Protein AF-A0A1B6G1X8-F1 (afdb_monomer)

Mean predicted aligned error: 8.46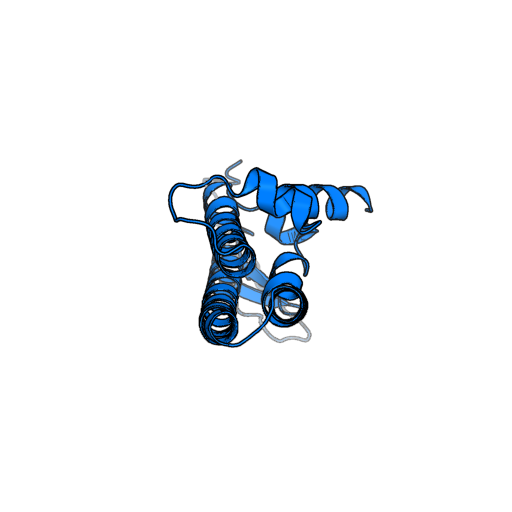 Å

Radius of gyration: 19.19 Å; Cα contacts (8 Å, |Δi|>4): 115; chains: 1; bounding box: 50×30×58 Å

Nearest PDB structures (foldseek):
  2l3l-assembly1_A  TM=4.632E-01  e=3.444E+00  Homo sapiens
  8fbo-assembly1_C  TM=6.030E-01  e=8.178E+00  synthetic construct
  6e9v-assembly1_Q  TM=2.250E-01  e=7.020E+00  synthetic construct

Sequence (144 aa):
IHFCIHGLNYETPTVMVDKIVLEETESAKFLGVHLDKGLTWKVHIESVCAKLASGIFVLRNLSKLCTSDILMMAYYGLIFPFLSYGISLWGSCAISNLERVFRLQKKAVRIIAKLNNRESCRSAFRELNLLTLPSLYILETSFY

Secondary structure (DSSP, 8-state):
------S---PPP--EETTEEPP--SEEEETTEEEETT---HHHHHHHHHHHHHHHHHHHHHTTTS-HHHHHHHHHHHTHHHHHTTHHHHTTS-HHHHHHHHHHHHHHHHHHTT--TTS-HHHHHHHTTPPPHHHHHHHHHH--

Structure (mmCIF, N/CA/C/O backbone):
data_AF-A0A1B6G1X8-F1
#
_entry.id   AF-A0A1B6G1X8-F1
#
loop_
_atom_site.group_PDB
_atom_site.id
_atom_site.type_symbol
_atom_site.label_atom_id
_atom_site.label_alt_id
_atom_site.label_comp_id
_atom_site.label_asym_id
_atom_site.label_entity_id
_atom_site.label_seq_id
_atom_site.pdbx_PDB_ins_code
_atom_site.Cartn_x
_atom_site.Cartn_y
_atom_site.Cartn_z
_atom_site.occupancy
_atom_site.B_iso_or_equiv
_atom_site.auth_seq_id
_atom_site.auth_comp_id
_atom_site.auth_asym_id
_atom_site.auth_atom_id
_atom_site.pdbx_PDB_model_num
ATOM 1 N N . ILE A 1 1 ? 21.697 0.812 -7.819 1.00 34.56 1 ILE A N 1
ATOM 2 C CA . ILE A 1 1 ? 22.538 0.221 -8.885 1.00 34.56 1 ILE A CA 1
ATOM 3 C C . ILE A 1 1 ? 21.990 0.759 -10.197 1.00 34.56 1 ILE A C 1
ATOM 5 O O . ILE A 1 1 ? 20.904 0.372 -10.601 1.00 34.56 1 ILE A O 1
ATOM 9 N N . HIS A 1 2 ? 22.640 1.787 -10.740 1.00 28.44 2 HIS A N 1
ATOM 10 C CA . HIS A 1 2 ? 22.223 2.470 -11.962 1.00 28.44 2 HIS A CA 1
ATOM 11 C C . HIS A 1 2 ? 22.862 1.697 -13.122 1.00 28.44 2 HIS A C 1
ATOM 13 O O . HIS A 1 2 ? 24.072 1.789 -13.312 1.00 28.44 2 HIS A O 1
ATOM 19 N N . PHE A 1 3 ? 22.095 0.883 -13.849 1.00 36.47 3 PHE A N 1
ATOM 20 C CA . PHE A 1 3 ? 22.574 0.288 -15.098 1.00 36.47 3 PHE A CA 1
ATOM 21 C C . PHE A 1 3 ? 22.601 1.386 -16.169 1.00 36.47 3 PHE A C 1
ATOM 23 O O . PHE A 1 3 ? 21.685 1.526 -16.970 1.00 36.47 3 PHE A O 1
ATOM 30 N N . CYS A 1 4 ? 23.637 2.222 -16.134 1.00 36.38 4 CYS A N 1
ATOM 31 C CA . CYS A 1 4 ? 23.977 3.121 -17.228 1.00 36.38 4 CYS A CA 1
ATOM 32 C C . CYS A 1 4 ? 25.115 2.487 -18.018 1.00 36.38 4 CYS A C 1
ATOM 34 O O . CYS A 1 4 ? 26.275 2.581 -17.626 1.00 36.38 4 CYS A O 1
ATOM 36 N N . ILE A 1 5 ? 24.780 1.875 -19.149 1.00 46.41 5 ILE A N 1
ATOM 37 C CA . ILE A 1 5 ? 25.754 1.586 -20.198 1.00 46.41 5 ILE A CA 1
ATOM 38 C C . ILE A 1 5 ? 25.983 2.924 -20.917 1.00 46.41 5 ILE A C 1
ATOM 40 O O . ILE A 1 5 ? 25.228 3.307 -21.805 1.00 46.41 5 ILE A O 1
ATOM 44 N N . HIS A 1 6 ? 26.935 3.721 -20.432 1.00 42.94 6 HIS A N 1
ATOM 45 C CA . HIS A 1 6 ? 27.370 4.934 -21.124 1.00 42.94 6 HIS A CA 1
ATOM 46 C C . HIS A 1 6 ? 28.162 4.535 -22.377 1.00 42.94 6 HIS A C 1
ATOM 48 O O . HIS A 1 6 ? 29.173 3.846 -22.259 1.00 42.94 6 HIS A O 1
ATOM 54 N N . GLY A 1 7 ? 27.753 5.030 -23.550 1.00 41.22 7 GLY A N 1
ATOM 55 C CA . GLY A 1 7 ? 28.714 5.332 -24.617 1.00 41.22 7 GLY A CA 1
ATOM 56 C C . GLY A 1 7 ? 28.727 4.468 -25.878 1.00 41.22 7 GLY A C 1
ATOM 57 O O . GLY A 1 7 ? 29.765 4.425 -26.527 1.00 41.22 7 GLY A O 1
ATOM 58 N N . LEU A 1 8 ? 27.624 3.834 -26.285 1.00 39.34 8 LEU A N 1
ATOM 59 C CA . LEU A 1 8 ? 27.508 3.305 -27.650 1.00 39.34 8 LEU A CA 1
ATOM 60 C C . LEU A 1 8 ? 26.177 3.760 -28.254 1.00 39.34 8 LEU A C 1
ATOM 62 O O . LEU A 1 8 ? 25.119 3.450 -27.711 1.00 39.34 8 LEU A O 1
ATOM 66 N N . ASN A 1 9 ? 26.236 4.493 -29.371 1.00 43.47 9 ASN A N 1
ATOM 67 C CA . ASN A 1 9 ? 25.101 4.697 -30.273 1.00 43.47 9 ASN A CA 1
ATOM 68 C C . ASN A 1 9 ? 24.746 3.335 -30.890 1.00 43.47 9 ASN A C 1
ATOM 70 O O . ASN A 1 9 ? 25.120 3.044 -32.021 1.00 43.47 9 ASN A O 1
ATOM 74 N N . TYR A 1 10 ? 24.111 2.462 -30.113 1.00 49.31 10 TYR A N 1
ATOM 75 C CA . TYR A 1 10 ? 23.454 1.287 -30.657 1.00 49.31 10 TYR A CA 1
ATOM 76 C C . TYR A 1 10 ? 22.108 1.754 -31.192 1.00 49.31 10 TYR A C 1
ATOM 78 O O . TYR A 1 10 ? 21.255 2.202 -30.424 1.00 49.31 10 TYR A O 1
ATOM 86 N N . GLU A 1 11 ? 21.928 1.657 -32.507 1.00 55.09 11 GLU A N 1
ATOM 87 C CA . GLU A 1 11 ? 20.591 1.555 -33.079 1.00 55.09 11 GLU A CA 1
ATOM 88 C C . GLU A 1 11 ? 19.840 0.490 -32.274 1.00 55.09 11 GLU A C 1
ATOM 90 O O . GLU A 1 11 ? 20.342 -0.623 -32.071 1.00 55.09 11 GLU A O 1
ATOM 95 N N . THR A 1 12 ? 18.690 0.855 -31.710 1.00 56.91 12 THR A N 1
ATOM 96 C CA . THR A 1 12 ? 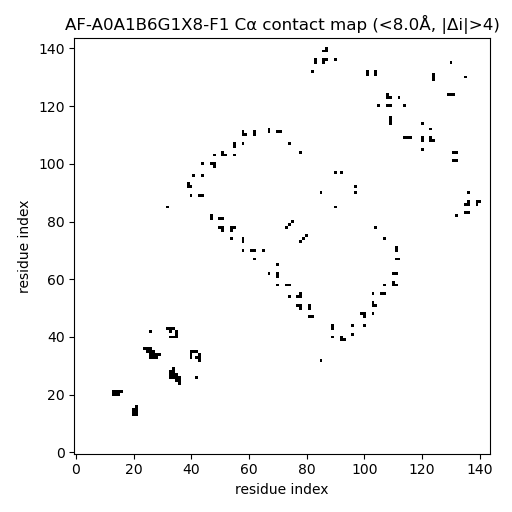17.879 -0.098 -30.958 1.00 56.91 12 THR A CA 1
ATOM 97 C C . THR A 1 12 ? 17.506 -1.239 -31.906 1.00 56.91 12 THR A C 1
ATOM 99 O O . THR A 1 12 ? 17.052 -0.981 -33.025 1.00 56.91 12 THR A O 1
ATOM 102 N N . PRO A 1 13 ? 17.736 -2.511 -31.527 1.00 67.50 13 PRO A N 1
ATOM 103 C CA . PRO A 1 13 ? 17.468 -3.619 -32.429 1.00 67.50 13 PRO A CA 1
ATOM 104 C C . PRO A 1 13 ? 15.980 -3.620 -32.785 1.00 67.50 13 PRO A C 1
ATOM 106 O O . PRO A 1 13 ? 15.121 -3.672 -31.906 1.00 67.50 13 PRO A O 1
ATOM 109 N N . THR A 1 14 ? 15.670 -3.540 -34.079 1.00 64.75 14 THR A N 1
ATOM 110 C CA . THR A 1 14 ? 14.291 -3.613 -34.570 1.00 64.75 14 THR A CA 1
ATOM 111 C C . THR A 1 14 ? 13.778 -5.035 -34.365 1.00 64.75 14 THR A C 1
ATOM 113 O O . THR A 1 14 ? 14.179 -5.962 -35.068 1.00 64.75 14 THR A O 1
ATOM 116 N N . VAL A 1 15 ? 12.912 -5.224 -33.370 1.00 72.88 15 VAL A N 1
ATOM 117 C CA . VAL A 1 15 ? 12.310 -6.526 -33.072 1.00 72.88 15 VAL A CA 1
ATOM 118 C C . VAL A 1 15 ? 11.094 -6.722 -33.971 1.00 72.88 15 VAL A C 1
ATOM 120 O O . VAL A 1 15 ? 10.186 -5.892 -33.990 1.00 72.88 15 VAL A O 1
ATOM 123 N N . MET A 1 16 ? 11.075 -7.830 -34.713 1.00 69.81 16 MET A N 1
ATOM 124 C CA . MET A 1 16 ? 9.945 -8.221 -35.552 1.00 69.81 16 MET A CA 1
ATOM 125 C C . MET A 1 16 ? 9.297 -9.496 -35.020 1.00 69.81 16 MET A C 1
ATOM 127 O O . MET A 1 16 ? 9.988 -10.480 -34.763 1.00 69.81 16 MET A O 1
ATOM 131 N N . VAL A 1 17 ? 7.969 -9.497 -34.915 1.00 75.12 17 VAL A N 1
ATOM 132 C CA . VAL A 1 17 ? 7.163 -10.703 -34.672 1.00 75.12 17 VAL A CA 1
ATOM 133 C C . VAL A 1 17 ? 6.245 -10.876 -35.874 1.00 75.12 17 VAL A C 1
ATOM 135 O O . VAL A 1 17 ? 5.523 -9.950 -36.227 1.00 75.12 17 VAL A O 1
ATOM 138 N N . ASP A 1 18 ? 6.333 -12.018 -36.558 1.00 74.25 18 ASP A N 1
ATOM 139 C CA . ASP A 1 18 ? 5.531 -12.334 -37.751 1.00 74.25 18 ASP A CA 1
ATOM 140 C C . ASP A 1 18 ? 5.503 -11.220 -38.819 1.00 74.25 18 ASP A C 1
ATOM 142 O O . ASP A 1 18 ? 4.485 -10.964 -39.459 1.00 74.25 18 ASP A O 1
ATOM 146 N N . LYS A 1 19 ? 6.662 -10.579 -39.050 1.00 70.56 19 LYS A N 1
ATOM 147 C CA . LYS A 1 19 ? 6.879 -9.463 -40.003 1.00 70.56 19 LYS A CA 1
ATOM 148 C C . LYS A 1 19 ? 6.260 -8.119 -39.594 1.00 70.56 19 LYS A C 1
ATOM 150 O O . LYS A 1 19 ? 6.242 -7.194 -40.403 1.00 70.56 19 LYS A O 1
ATOM 155 N N . ILE A 1 20 ? 5.800 -7.986 -38.353 1.00 75.19 20 ILE A N 1
ATOM 156 C CA . ILE A 1 20 ? 5.352 -6.718 -37.769 1.00 75.19 20 ILE A CA 1
ATOM 157 C C . ILE A 1 20 ? 6.500 -6.137 -36.945 1.00 75.19 20 ILE A C 1
ATOM 159 O O . ILE A 1 20 ? 7.028 -6.809 -36.058 1.00 75.19 20 ILE A O 1
ATOM 163 N N . VAL A 1 21 ? 6.886 -4.895 -37.241 1.00 75.69 21 VAL A N 1
ATOM 164 C CA . VAL A 1 21 ? 7.856 -4.138 -36.441 1.00 75.69 21 VAL A CA 1
ATOM 165 C C . VAL A 1 21 ? 7.191 -3.732 -35.129 1.00 75.69 21 VAL A C 1
ATOM 167 O O . VAL A 1 21 ? 6.145 -3.086 -35.143 1.00 75.69 21 VAL A O 1
ATOM 170 N N . LEU A 1 22 ? 7.781 -4.125 -34.001 1.00 73.50 22 LEU A N 1
ATOM 171 C CA . LEU A 1 22 ? 7.300 -3.718 -32.686 1.00 73.50 22 LEU A CA 1
ATOM 172 C C . LEU A 1 22 ? 7.822 -2.322 -32.346 1.00 73.50 22 LEU A C 1
ATOM 174 O O . LEU A 1 22 ? 9.030 -2.081 -32.365 1.00 73.50 22 LEU A O 1
ATOM 178 N N . GLU A 1 23 ? 6.911 -1.417 -31.998 1.00 70.94 23 GLU A N 1
ATOM 179 C CA . GLU A 1 23 ? 7.277 -0.118 -31.439 1.00 70.94 23 GLU A CA 1
ATOM 180 C C . GLU A 1 23 ? 7.771 -0.284 -29.998 1.00 70.94 23 GLU A C 1
ATOM 182 O O . GLU A 1 23 ? 7.156 -0.973 -29.178 1.00 70.94 23 GLU A O 1
ATOM 187 N N . GLU A 1 24 ? 8.893 0.359 -29.673 1.00 66.38 24 GLU A N 1
ATOM 188 C CA . GLU A 1 24 ? 9.409 0.376 -28.309 1.00 66.38 24 GLU A CA 1
ATOM 189 C C . GLU A 1 24 ? 8.548 1.315 -27.450 1.00 66.38 24 GLU A C 1
ATOM 191 O O . GLU A 1 24 ? 8.668 2.537 -27.511 1.00 66.38 24 GLU A O 1
ATOM 196 N N . THR A 1 25 ? 7.659 0.747 -26.637 1.00 73.62 25 THR A N 1
ATOM 197 C CA . THR A 1 25 ? 6.844 1.518 -25.690 1.00 73.62 25 THR A CA 1
ATOM 198 C C . THR A 1 25 ? 7.603 1.761 -24.386 1.00 73.62 25 THR A C 1
ATOM 200 O O . THR A 1 25 ? 8.187 0.833 -23.828 1.00 73.62 25 THR A O 1
ATOM 203 N N . GLU A 1 26 ? 7.532 2.976 -23.836 1.00 75.19 26 GLU A N 1
ATOM 204 C CA . GLU A 1 26 ? 8.194 3.321 -22.564 1.00 75.19 26 GLU A CA 1
ATOM 205 C C . GLU A 1 26 ? 7.659 2.529 -21.355 1.00 75.19 26 GLU A C 1
ATOM 207 O O . GLU A 1 26 ? 8.395 2.282 -20.394 1.00 75.19 26 GLU A O 1
ATOM 212 N N . SER A 1 27 ? 6.388 2.121 -21.412 1.00 78.62 27 SER A N 1
ATOM 213 C CA . SER A 1 27 ? 5.720 1.294 -20.410 1.00 78.62 27 SER A CA 1
ATOM 214 C C . SER A 1 27 ? 4.718 0.358 -21.083 1.00 78.62 27 SER A C 1
ATOM 216 O O . SER A 1 27 ? 3.896 0.802 -21.886 1.00 78.62 27 SER A O 1
ATOM 218 N N . ALA A 1 28 ? 4.761 -0.928 -20.742 1.00 83.88 28 ALA A N 1
ATOM 219 C CA . ALA A 1 28 ? 3.838 -1.940 -21.243 1.00 83.88 28 ALA A CA 1
ATOM 220 C C . ALA A 1 28 ? 3.058 -2.572 -20.089 1.00 83.88 28 ALA A C 1
ATOM 222 O O . ALA A 1 28 ? 3.616 -2.914 -19.045 1.00 83.88 28 ALA A O 1
ATOM 223 N N . LYS A 1 29 ? 1.747 -2.759 -20.263 1.00 84.94 29 LYS A N 1
ATOM 224 C CA . LYS A 1 29 ? 0.916 -3.423 -19.257 1.00 84.94 29 LYS A CA 1
ATOM 225 C C . LYS A 1 29 ? 0.885 -4.926 -19.513 1.00 84.94 29 LYS A C 1
ATOM 227 O O . LYS 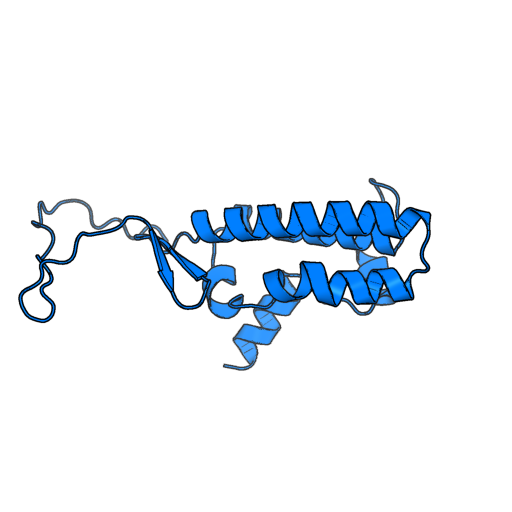A 1 29 ? 0.296 -5.374 -20.491 1.00 84.94 29 LYS A O 1
ATOM 232 N N . PHE A 1 30 ? 1.444 -5.702 -18.593 1.00 84.50 30 PHE A N 1
ATOM 233 C CA . PHE A 1 30 ? 1.470 -7.158 -18.655 1.00 84.50 30 PHE A CA 1
ATOM 234 C C . PHE A 1 30 ? 0.854 -7.751 -17.389 1.00 84.50 30 PHE A C 1
ATOM 236 O O . PHE A 1 30 ? 1.245 -7.397 -16.278 1.00 84.50 30 PHE A O 1
ATOM 243 N N . LEU A 1 31 ? -0.164 -8.605 -17.551 1.00 85.25 31 LEU A N 1
ATOM 244 C CA . LEU A 1 31 ? -0.911 -9.226 -16.444 1.00 85.25 31 LEU A CA 1
ATOM 245 C C . LEU A 1 31 ? -1.397 -8.214 -15.382 1.00 85.25 31 LEU A C 1
ATOM 247 O O . LEU A 1 31 ? -1.467 -8.502 -14.198 1.00 85.25 31 LEU A O 1
ATOM 251 N N . GLY A 1 32 ? -1.726 -6.984 -15.786 1.00 82.94 32 GLY A N 1
ATOM 252 C CA . GLY A 1 32 ? -2.180 -5.943 -14.856 1.00 82.94 32 GLY A CA 1
ATOM 253 C C . GLY A 1 32 ? -1.071 -5.155 -14.143 1.00 82.94 32 GLY A C 1
ATOM 254 O O . GLY A 1 32 ? -1.390 -4.173 -13.467 1.00 82.94 32 GLY A O 1
ATOM 255 N N . VAL A 1 33 ? 0.200 -5.509 -14.342 1.00 85.75 33 VAL A N 1
ATOM 256 C CA . VAL A 1 33 ? 1.382 -4.767 -13.874 1.00 85.75 33 VAL A CA 1
ATOM 257 C C . VAL A 1 33 ? 1.930 -3.904 -15.015 1.00 85.75 33 VAL A C 1
ATOM 259 O O . VAL A 1 33 ? 1.866 -4.303 -16.173 1.00 85.75 33 VAL A O 1
ATOM 262 N N . HIS A 1 34 ? 2.442 -2.708 -14.706 1.00 87.12 34 HIS A N 1
ATOM 263 C CA . HIS A 1 34 ? 3.097 -1.854 -15.705 1.00 87.12 34 HIS A CA 1
ATOM 264 C C . HIS A 1 34 ? 4.608 -2.078 -15.633 1.00 87.12 34 HIS A C 1
ATOM 266 O O . HIS A 1 34 ? 5.213 -1.879 -14.578 1.00 87.12 34 HIS A O 1
ATOM 272 N N . LEU A 1 35 ? 5.178 -2.530 -16.745 1.00 83.56 35 LEU A N 1
ATOM 273 C CA . LEU A 1 35 ? 6.599 -2.770 -16.942 1.00 83.56 35 LEU A CA 1
ATOM 274 C C . LEU A 1 35 ? 7.184 -1.568 -17.676 1.00 83.56 35 LEU A C 1
ATOM 276 O O . LEU A 1 35 ? 6.921 -1.377 -18.859 1.00 83.56 35 LEU A O 1
ATOM 280 N N . ASP A 1 36 ? 7.963 -0.762 -16.964 1.00 83.31 36 ASP A N 1
ATOM 281 C CA . ASP A 1 36 ? 8.672 0.378 -17.549 1.00 83.31 36 ASP A CA 1
ATOM 282 C C . ASP A 1 36 ? 10.009 -0.090 -18.145 1.00 83.31 36 ASP A C 1
ATOM 284 O O . ASP A 1 36 ? 10.636 -0.993 -17.588 1.00 83.31 36 ASP A O 1
ATOM 288 N N . LYS A 1 37 ? 10.506 0.567 -19.204 1.00 77.56 37 LYS A N 1
ATOM 289 C CA . LYS A 1 37 ? 11.784 0.227 -19.878 1.00 77.56 37 LYS A CA 1
ATOM 290 C C . LYS A 1 37 ? 12.972 0.055 -18.916 1.00 77.56 37 LYS A C 1
ATOM 292 O O . LYS A 1 37 ? 13.825 -0.800 -19.117 1.00 77.56 37 LYS A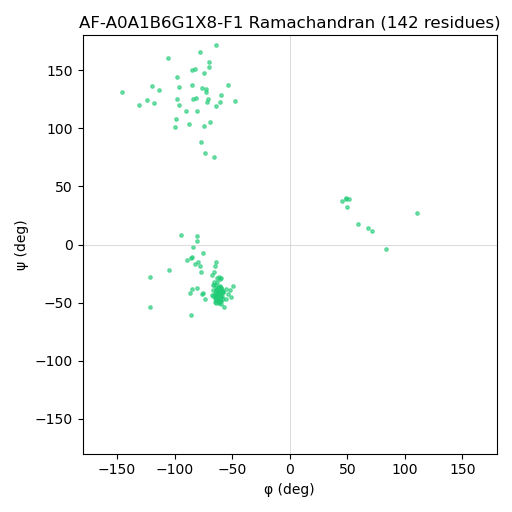 O 1
ATOM 297 N N . GLY A 1 38 ? 13.021 0.855 -17.849 1.00 79.19 38 GLY A N 1
ATOM 298 C CA . GLY A 1 38 ? 14.064 0.784 -16.816 1.00 79.19 38 GLY A CA 1
ATOM 299 C C . GLY A 1 38 ? 13.714 -0.061 -15.587 1.00 79.19 38 GLY A C 1
ATOM 300 O O . GLY A 1 38 ? 14.414 0.055 -14.584 1.00 79.19 38 GLY A O 1
ATOM 301 N N . LEU A 1 39 ? 12.596 -0.802 -15.604 1.00 79.69 39 LEU A N 1
ATOM 302 C CA . LEU A 1 39 ? 12.035 -1.539 -14.460 1.00 79.69 39 LEU A CA 1
ATOM 303 C C . LEU A 1 39 ? 12.023 -0.705 -13.167 1.00 79.69 39 LEU A C 1
ATOM 305 O O . LEU A 1 39 ? 12.277 -1.189 -12.068 1.00 79.69 39 LEU A O 1
ATOM 309 N N . THR A 1 40 ? 11.749 0.596 -13.303 1.00 82.00 40 THR A N 1
ATOM 310 C CA . THR A 1 40 ? 11.714 1.521 -12.159 1.00 82.00 40 THR A CA 1
ATOM 311 C C . THR A 1 40 ? 10.406 1.430 -11.374 1.00 82.00 40 THR A C 1
ATOM 313 O O . THR A 1 40 ? 10.332 1.931 -10.248 1.00 82.00 40 THR A O 1
ATOM 316 N N . TRP A 1 41 ? 9.390 0.792 -11.969 1.00 86.88 41 TRP A N 1
ATOM 317 C CA . TRP A 1 41 ? 8.048 0.577 -11.424 1.00 86.88 41 TRP A CA 1
ATOM 318 C C . TRP A 1 41 ? 7.289 1.865 -11.089 1.00 86.88 41 TRP A C 1
ATOM 320 O O . TRP A 1 41 ? 6.319 1.830 -10.333 1.00 86.88 41 TRP A O 1
ATOM 330 N N . LYS A 1 42 ? 7.708 3.018 -11.622 1.00 87.38 42 LYS A N 1
ATOM 331 C CA . LYS A 1 42 ? 7.123 4.319 -11.271 1.00 87.38 42 LYS A CA 1
ATOM 332 C C . LYS A 1 42 ? 5.668 4.398 -11.713 1.00 87.38 42 LYS A C 1
ATOM 334 O O . LYS A 1 42 ? 4.809 4.704 -10.888 1.00 87.38 42 LYS A O 1
ATOM 339 N N . VAL A 1 43 ? 5.393 4.041 -12.969 1.00 89.44 43 VAL A N 1
ATOM 340 C CA . VAL A 1 43 ? 4.035 4.079 -13.536 1.00 89.44 43 VAL A CA 1
ATOM 341 C C . VAL A 1 43 ? 3.123 3.110 -12.786 1.00 89.44 43 VAL A C 1
ATOM 343 O O . VAL A 1 43 ? 1.990 3.438 -12.424 1.00 89.44 43 VAL A O 1
ATOM 346 N N . HIS A 1 44 ? 3.640 1.919 -12.469 1.00 91.81 44 HIS A N 1
ATOM 347 C CA . HIS A 1 44 ? 2.901 0.937 -11.686 1.00 91.81 44 HIS A CA 1
ATOM 348 C C . HIS A 1 44 ? 2.555 1.461 -10.287 1.00 91.81 44 HIS A C 1
ATOM 350 O O . HIS A 1 44 ? 1.395 1.406 -9.879 1.00 91.81 44 HIS A O 1
ATOM 356 N N . ILE A 1 45 ? 3.531 2.017 -9.568 1.00 92.44 45 ILE A N 1
ATOM 357 C CA . ILE A 1 45 ? 3.341 2.503 -8.197 1.00 92.44 45 ILE A CA 1
ATOM 358 C C . ILE A 1 45 ? 2.397 3.699 -8.153 1.00 92.44 45 ILE A C 1
ATOM 360 O O . ILE A 1 45 ? 1.616 3.815 -7.211 1.00 92.44 45 ILE A O 1
ATOM 364 N N . GLU A 1 46 ? 2.411 4.567 -9.161 1.00 93.06 46 GLU A N 1
ATOM 365 C CA . GLU A 1 46 ? 1.432 5.648 -9.278 1.00 93.06 46 GLU A CA 1
ATOM 366 C C . GLU A 1 46 ? 0.014 5.108 -9.459 1.00 93.06 46 GLU A C 1
ATOM 368 O O . GLU A 1 46 ? -0.897 5.532 -8.742 1.00 93.06 46 GLU A O 1
ATOM 373 N N . SER A 1 47 ? -0.164 4.107 -10.326 1.00 93.12 47 SER A N 1
ATOM 374 C CA . SER A 1 47 ? -1.448 3.422 -10.500 1.00 93.12 47 SER A CA 1
ATOM 375 C C . SER A 1 47 ? -1.929 2.765 -9.200 1.00 93.12 47 SER A C 1
ATOM 377 O O . SER A 1 47 ? -3.086 2.933 -8.805 1.00 93.12 47 SER A O 1
ATOM 379 N N . VAL A 1 48 ? -1.038 2.065 -8.490 1.00 94.19 48 VAL A N 1
ATOM 380 C CA . VAL A 1 48 ? -1.321 1.450 -7.185 1.00 94.19 48 VAL A CA 1
ATOM 381 C C . VAL A 1 48 ? -1.697 2.525 -6.162 1.00 94.19 48 VAL A C 1
ATOM 383 O O . VAL A 1 48 ? -2.755 2.438 -5.543 1.00 94.19 48 VAL A O 1
ATOM 386 N N . CYS A 1 49 ? -0.907 3.593 -6.030 1.00 95.38 49 CYS A N 1
ATOM 387 C CA . CYS A 1 49 ? -1.188 4.697 -5.110 1.00 95.38 49 CYS A CA 1
ATOM 388 C C . CYS A 1 49 ? -2.544 5.359 -5.379 1.00 95.38 49 CYS A C 1
ATOM 390 O O . CYS A 1 49 ? -3.258 5.674 -4.426 1.00 95.38 49 CYS A O 1
ATOM 392 N N . ALA A 1 50 ? -2.917 5.555 -6.647 1.00 95.88 50 ALA 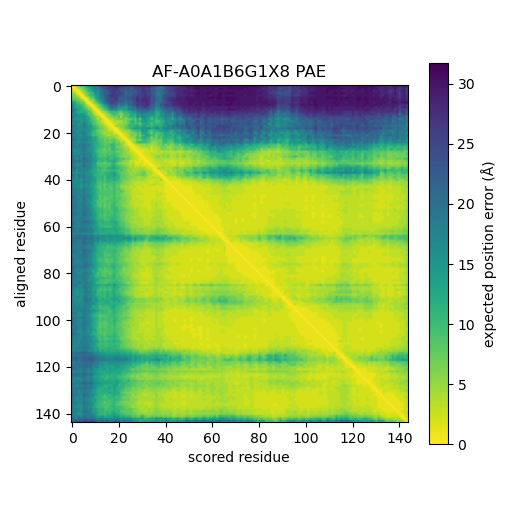A N 1
ATOM 393 C CA . ALA A 1 50 ? -4.208 6.127 -7.019 1.00 95.88 50 ALA A CA 1
ATOM 394 C C . ALA A 1 50 ? -5.376 5.224 -6.586 1.00 95.88 50 ALA A C 1
ATOM 396 O O . ALA A 1 50 ? -6.336 5.696 -5.971 1.00 95.88 50 ALA A O 1
ATOM 397 N N . LYS A 1 51 ? -5.266 3.910 -6.824 1.00 95.12 51 LYS A N 1
ATOM 398 C CA . LYS A 1 51 ? -6.267 2.925 -6.379 1.00 95.12 51 LYS A CA 1
ATOM 399 C C . LYS A 1 51 ? -6.373 2.873 -4.857 1.00 95.12 51 LYS A C 1
ATOM 401 O O . LYS A 1 51 ? -7.477 2.917 -4.321 1.00 95.12 51 LYS A O 1
ATOM 406 N N . LEU A 1 52 ? -5.237 2.876 -4.158 1.00 96.06 52 LEU A N 1
ATOM 407 C CA . LEU A 1 52 ? -5.196 2.936 -2.698 1.00 96.06 52 LEU A CA 1
ATOM 408 C C . LEU A 1 52 ? -5.841 4.213 -2.162 1.00 96.06 52 LEU A C 1
ATOM 410 O O . LEU A 1 52 ? -6.585 4.152 -1.190 1.00 96.06 52 LEU A O 1
ATOM 414 N N . ALA A 1 53 ? -5.570 5.368 -2.771 1.00 96.50 53 ALA A N 1
ATOM 415 C CA . ALA A 1 53 ? -6.167 6.633 -2.356 1.00 96.50 53 ALA A CA 1
ATOM 416 C C . ALA A 1 53 ? -7.698 6.602 -2.485 1.00 96.50 53 ALA A C 1
ATOM 418 O O . ALA A 1 53 ? -8.392 7.039 -1.565 1.00 96.50 53 ALA A O 1
ATOM 419 N N . SER A 1 54 ? -8.214 6.025 -3.574 1.00 96.69 54 SER A N 1
ATOM 420 C CA . SER A 1 54 ? -9.652 5.812 -3.763 1.00 96.69 54 SER A CA 1
ATOM 421 C C . SER A 1 54 ? -10.230 4.846 -2.718 1.00 96.69 54 SER A C 1
ATOM 423 O O . SER A 1 54 ? -11.193 5.184 -2.028 1.00 96.69 54 SER A O 1
ATOM 425 N N . GLY A 1 55 ? -9.583 3.698 -2.486 1.00 95.94 55 GLY A N 1
ATOM 426 C CA . GLY A 1 55 ? -9.988 2.748 -1.443 1.00 95.94 55 GLY A CA 1
ATOM 427 C C . GLY A 1 55 ? -9.989 3.362 -0.038 1.00 95.94 55 GLY A C 1
ATOM 428 O O . GLY A 1 55 ? -10.927 3.168 0.730 1.00 95.94 55 GLY A O 1
ATOM 429 N N . ILE A 1 56 ? -8.987 4.185 0.287 1.00 96.62 56 ILE A N 1
ATOM 430 C CA . ILE A 1 56 ? -8.903 4.932 1.552 1.00 96.62 56 ILE A CA 1
ATOM 431 C C . ILE A 1 56 ? -10.045 5.942 1.684 1.00 96.62 56 ILE A C 1
ATOM 433 O O . ILE A 1 56 ? -10.566 6.132 2.784 1.00 96.62 56 ILE A O 1
ATOM 437 N N . PHE A 1 57 ? -10.437 6.605 0.594 1.00 96.56 57 PHE A N 1
ATOM 438 C CA . PHE A 1 57 ? -11.573 7.522 0.608 1.00 96.56 57 PHE A CA 1
ATOM 439 C C . PHE A 1 57 ? -12.876 6.788 0.942 1.00 96.56 57 PHE A C 1
ATOM 441 O O . PHE A 1 57 ? -13.617 7.230 1.822 1.00 96.56 57 PHE A O 1
ATOM 448 N N . VAL A 1 58 ? -13.123 5.639 0.308 1.00 95.75 58 VAL A N 1
ATOM 449 C CA . VAL A 1 58 ? -14.279 4.784 0.624 1.00 95.75 58 VAL A CA 1
ATOM 450 C C . VAL A 1 58 ? -14.224 4.331 2.084 1.00 95.75 58 VAL A C 1
ATOM 452 O O . VAL A 1 58 ? -15.189 4.523 2.822 1.00 95.75 58 VAL A O 1
ATOM 455 N N . LEU A 1 59 ? -13.070 3.836 2.538 1.00 95.69 59 LEU A N 1
ATOM 456 C CA . LEU A 1 59 ? -12.862 3.379 3.912 1.00 95.69 59 LEU A CA 1
ATOM 457 C C . LEU A 1 59 ? -13.137 4.483 4.945 1.00 95.69 59 LEU A C 1
ATOM 459 O O . LEU A 1 59 ? -13.770 4.232 5.965 1.00 95.69 59 LEU A O 1
ATOM 463 N N . ARG A 1 60 ? -12.717 5.723 4.664 1.00 95.31 60 ARG A N 1
ATOM 464 C CA . ARG A 1 60 ? -12.980 6.892 5.519 1.00 95.31 60 ARG A CA 1
ATOM 465 C C . ARG A 1 60 ? -14.462 7.253 5.597 1.00 95.31 60 ARG A C 1
ATOM 467 O O . ARG A 1 60 ? -14.905 7.797 6.606 1.00 95.31 60 ARG A O 1
ATOM 474 N N . ASN A 1 61 ? -15.223 7.025 4.534 1.00 95.06 61 ASN A N 1
ATOM 475 C CA . ASN A 1 61 ? -16.664 7.257 4.570 1.00 95.06 61 ASN A CA 1
ATOM 476 C C . ASN A 1 61 ? -17.377 6.141 5.333 1.00 95.06 61 ASN A C 1
ATOM 478 O O . ASN A 1 61 ? -18.200 6.439 6.196 1.00 95.06 61 ASN A O 1
ATOM 482 N N . LEU A 1 62 ? -16.988 4.884 5.106 1.00 94.31 62 LEU A N 1
ATOM 483 C CA . LEU A 1 62 ? -17.509 3.739 5.853 1.00 94.31 62 LEU A CA 1
ATOM 484 C C . LEU A 1 62 ? -17.202 3.840 7.351 1.00 94.31 62 LEU A C 1
ATOM 486 O O . LEU A 1 62 ? -18.053 3.509 8.170 1.00 94.31 62 LEU A O 1
ATOM 490 N N . SER A 1 63 ? -16.036 4.365 7.742 1.00 94.44 63 SER A N 1
ATOM 491 C CA . SER A 1 63 ? -15.643 4.446 9.158 1.00 94.44 63 SER A CA 1
ATOM 492 C C . SER A 1 63 ? -16.534 5.350 10.008 1.00 94.44 63 SER A C 1
ATOM 494 O O . SER A 1 63 ? -16.467 5.292 11.234 1.00 94.44 63 SER A O 1
ATOM 496 N N . LYS A 1 64 ? -17.350 6.200 9.374 1.00 93.62 64 LYS A N 1
ATOM 497 C CA . LYS A 1 64 ? -18.333 7.051 10.057 1.00 93.62 64 LYS A CA 1
ATOM 498 C C . LYS A 1 64 ? -19.579 6.276 10.491 1.00 93.62 64 LYS A C 1
ATOM 500 O O . LYS A 1 64 ? -20.265 6.727 11.398 1.00 93.62 64 LYS A O 1
ATOM 505 N N . LEU A 1 65 ? -19.874 5.151 9.838 1.00 92.31 65 LEU A N 1
ATOM 506 C CA . LEU A 1 65 ? -21.133 4.412 9.985 1.00 92.31 65 LEU A CA 1
ATOM 507 C C . LEU A 1 65 ? -20.924 2.966 10.458 1.00 92.31 65 LEU A C 1
ATOM 509 O O . LEU A 1 65 ? -21.806 2.395 11.090 1.00 92.31 65 LEU A O 1
ATOM 513 N N . CYS A 1 66 ? -19.773 2.367 10.149 1.00 92.69 66 CYS A N 1
ATOM 514 C CA . CYS A 1 66 ? -19.528 0.937 10.314 1.00 92.69 66 CYS A CA 1
ATOM 515 C C . CYS A 1 66 ? -18.610 0.605 11.505 1.00 92.69 66 CYS A C 1
ATOM 517 O O . CYS A 1 66 ? -17.837 1.438 11.987 1.00 92.69 66 CYS A O 1
ATOM 519 N N . THR A 1 67 ? -18.674 -0.652 11.951 1.00 92.44 67 THR A N 1
ATOM 520 C CA . THR A 1 67 ? -17.784 -1.231 12.969 1.00 92.44 67 THR A CA 1
ATOM 521 C C . THR A 1 67 ? -16.411 -1.588 12.390 1.00 92.44 67 THR A C 1
ATOM 523 O O . THR A 1 67 ? -16.234 -1.662 11.173 1.00 92.44 67 THR A O 1
ATOM 526 N N . SER A 1 68 ? -15.431 -1.833 13.269 1.00 90.00 68 SER A N 1
ATOM 527 C CA . SER A 1 68 ? -14.057 -2.194 12.882 1.00 90.00 68 SER A CA 1
ATOM 528 C C . SER A 1 68 ? -14.000 -3.417 11.956 1.00 90.00 68 SER A C 1
ATOM 530 O O . SER A 1 68 ? -13.251 -3.411 10.982 1.00 90.00 68 SER A O 1
ATOM 532 N N . ASP A 1 69 ? -14.848 -4.423 12.185 1.00 92.19 69 ASP A N 1
ATOM 533 C CA . ASP A 1 69 ? -14.857 -5.665 11.399 1.00 92.19 69 ASP A CA 1
ATOM 534 C C . ASP A 1 69 ? -15.250 -5.425 9.936 1.00 92.19 69 ASP A C 1
ATOM 536 O O . ASP A 1 69 ? -14.619 -5.938 9.012 1.00 92.19 69 ASP A O 1
ATOM 540 N N . ILE A 1 70 ? -16.249 -4.568 9.702 1.00 94.12 70 ILE A N 1
ATOM 541 C CA . ILE A 1 70 ? -16.670 -4.186 8.348 1.00 94.12 70 ILE A CA 1
ATOM 542 C C . ILE A 1 70 ? -15.567 -3.388 7.652 1.00 94.12 70 ILE A C 1
ATOM 544 O O . ILE A 1 70 ? -15.305 -3.586 6.465 1.00 94.12 70 ILE A O 1
ATOM 548 N N . LEU A 1 71 ? -14.881 -2.510 8.387 1.00 94.62 71 LEU A N 1
ATOM 549 C CA . LEU A 1 71 ? -13.745 -1.763 7.849 1.00 94.62 71 LEU A CA 1
ATOM 550 C C . LEU A 1 71 ? -12.574 -2.682 7.503 1.00 94.62 71 LEU A C 1
ATOM 552 O O . LEU A 1 71 ? -11.894 -2.445 6.506 1.00 94.62 71 LEU A O 1
ATOM 556 N N . MET A 1 72 ? -12.368 -3.747 8.277 1.00 95.44 72 MET A N 1
ATOM 557 C CA . MET A 1 72 ? -11.371 -4.766 7.976 1.00 95.44 72 MET A CA 1
ATOM 558 C C . MET A 1 72 ? -11.712 -5.518 6.688 1.00 95.44 72 MET A C 1
ATOM 560 O O . MET A 1 72 ? -10.863 -5.650 5.807 1.00 95.44 72 MET A O 1
ATOM 564 N N . MET A 1 73 ? -12.968 -5.939 6.522 1.00 95.00 73 MET A N 1
ATOM 565 C CA . MET A 1 73 ? -13.427 -6.560 5.274 1.00 95.00 73 MET A CA 1
ATOM 566 C C . MET A 1 73 ? -13.233 -5.621 4.077 1.00 95.00 73 MET A C 1
ATOM 568 O O . MET A 1 73 ? -12.694 -6.023 3.045 1.00 95.00 73 MET A O 1
ATOM 572 N N . ALA A 1 74 ? -13.590 -4.343 4.228 1.00 95.75 74 ALA A N 1
ATOM 573 C CA . ALA A 1 74 ? -13.374 -3.339 3.192 1.00 95.75 74 ALA A CA 1
ATOM 574 C C . ALA A 1 74 ? -11.881 -3.138 2.876 1.00 95.75 74 ALA A C 1
ATOM 576 O O . ALA A 1 74 ? -11.518 -2.982 1.712 1.00 95.75 74 ALA A O 1
ATOM 577 N N . TYR A 1 75 ? -10.998 -3.182 3.878 1.00 96.19 75 TYR A N 1
ATOM 578 C CA . TYR A 1 75 ? -9.549 -3.120 3.677 1.00 96.19 75 TYR A CA 1
ATOM 579 C C . TYR A 1 75 ? -9.038 -4.288 2.824 1.00 96.19 75 TYR A C 1
ATOM 581 O O . TYR A 1 75 ? -8.312 -4.065 1.849 1.00 96.19 75 TYR A O 1
ATOM 589 N N . TYR A 1 76 ? -9.454 -5.515 3.146 1.00 95.81 76 TYR A N 1
ATOM 590 C CA . TYR A 1 76 ? -9.066 -6.704 2.387 1.00 95.81 76 TYR A CA 1
ATOM 591 C C . TYR A 1 76 ? -9.646 -6.743 0.969 1.00 95.81 76 TYR A C 1
ATOM 593 O O . TYR A 1 76 ? -9.022 -7.322 0.087 1.00 95.81 76 TYR A O 1
ATOM 601 N N . GLY A 1 77 ? -10.788 -6.098 0.717 1.00 95.12 77 GLY A N 1
ATOM 602 C CA . GLY A 1 77 ? -11.373 -6.009 -0.625 1.00 95.12 77 GLY A CA 1
AT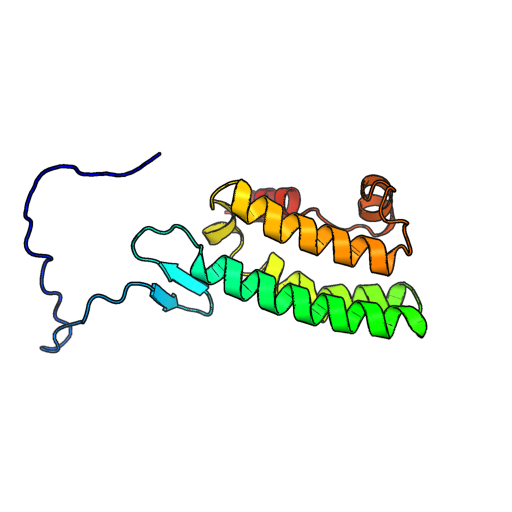OM 603 C C . GLY A 1 77 ? -10.821 -4.866 -1.486 1.00 95.12 77 GLY A C 1
ATOM 604 O O . GLY A 1 77 ? -10.633 -5.031 -2.687 1.00 95.12 77 GLY A O 1
ATOM 605 N N . LEU A 1 78 ? -10.559 -3.697 -0.892 1.00 94.75 78 LEU A N 1
ATOM 606 C CA . LEU A 1 78 ? -10.274 -2.461 -1.640 1.00 94.75 78 LEU A CA 1
ATOM 607 C C . LEU A 1 78 ? -8.799 -2.058 -1.652 1.00 94.75 78 LEU A C 1
ATOM 609 O O . LEU A 1 78 ? -8.398 -1.255 -2.492 1.00 94.75 78 LEU A O 1
ATOM 613 N N . ILE A 1 79 ? -8.003 -2.536 -0.694 1.00 95.38 79 ILE A N 1
ATOM 614 C CA . ILE A 1 79 ? -6.624 -2.071 -0.492 1.00 95.38 79 ILE A CA 1
ATOM 615 C C . ILE A 1 79 ? -5.646 -3.231 -0.603 1.00 95.38 79 ILE A C 1
ATOM 617 O O . ILE A 1 79 ? -4.709 -3.158 -1.397 1.00 95.38 79 ILE A O 1
ATOM 621 N N . PHE A 1 80 ? -5.865 -4.300 0.165 1.00 95.12 80 PHE A N 1
ATOM 622 C CA . PHE A 1 80 ? -4.946 -5.435 0.231 1.00 95.12 80 PHE A CA 1
ATOM 623 C C . PHE A 1 80 ? -4.601 -6.062 -1.133 1.00 95.12 80 PHE A C 1
ATOM 625 O O . PHE A 1 80 ? -3.413 -6.277 -1.361 1.00 95.12 80 PHE A O 1
ATOM 632 N N . PRO A 1 81 ? -5.539 -6.267 -2.083 1.00 94.44 81 PRO A N 1
ATOM 633 C CA . PRO A 1 81 ? -5.223 -6.918 -3.354 1.00 94.44 81 PRO A CA 1
ATOM 634 C C . PRO A 1 81 ? -4.224 -6.114 -4.188 1.00 94.44 81 PRO A C 1
ATOM 636 O O . PRO A 1 81 ? -3.389 -6.681 -4.878 1.00 94.44 81 PRO A O 1
ATOM 639 N N . PHE A 1 82 ? -4.263 -4.782 -4.096 1.00 93.50 82 PHE A N 1
ATOM 640 C CA . PHE A 1 82 ? -3.305 -3.916 -4.787 1.00 93.50 82 PHE A CA 1
ATOM 641 C C . PHE A 1 82 ? -1.942 -3.853 -4.090 1.00 93.50 82 PHE A C 1
ATOM 643 O O . PHE A 1 82 ? -0.975 -3.423 -4.708 1.00 93.50 82 PHE A O 1
ATOM 650 N N . LEU A 1 83 ? -1.869 -4.241 -2.813 1.00 93.25 83 LEU A N 1
ATOM 651 C CA . LEU A 1 83 ? -0.616 -4.338 -2.068 1.00 93.25 83 LEU A CA 1
ATOM 652 C C . LEU A 1 83 ? 0.063 -5.690 -2.261 1.00 93.25 83 LEU A C 1
ATOM 654 O O . LEU A 1 83 ? 1.279 -5.717 -2.378 1.00 93.25 83 LEU A O 1
ATOM 658 N N . SER A 1 84 ? -0.689 -6.790 -2.260 1.00 92.50 84 SER A N 1
ATOM 659 C CA . SER A 1 84 ? -0.128 -8.139 -2.389 1.00 92.50 84 SER A CA 1
ATOM 660 C C . SER A 1 84 ? 0.180 -8.509 -3.834 1.00 92.50 84 SER A C 1
ATOM 662 O O . SER A 1 84 ? 1.195 -9.147 -4.107 1.00 92.50 84 SER A O 1
ATOM 664 N N . TYR A 1 85 ? -0.663 -8.091 -4.781 1.00 92.38 85 TYR A N 1
ATOM 665 C CA . TYR A 1 85 ? -0.525 -8.524 -6.163 1.00 92.38 85 TYR A CA 1
ATOM 666 C C . TYR A 1 85 ? 0.781 -8.033 -6.794 1.00 92.38 85 TYR A C 1
ATOM 668 O O . TYR A 1 85 ? 1.022 -6.830 -6.922 1.00 92.38 85 TYR A O 1
ATOM 676 N N . GLY A 1 86 ? 1.617 -8.984 -7.212 1.00 86.31 86 GLY A N 1
ATOM 677 C CA . GLY A 1 86 ? 2.888 -8.711 -7.879 1.00 86.31 86 GLY A CA 1
ATOM 678 C C . GLY A 1 86 ? 3.944 -8.055 -6.988 1.00 86.31 86 GLY A C 1
ATOM 679 O O . GLY A 1 86 ? 4.931 -7.554 -7.524 1.00 86.31 86 GLY A O 1
ATOM 680 N N . ILE A 1 87 ? 3.771 -8.040 -5.659 1.00 91.81 87 ILE A N 1
ATOM 681 C CA . ILE A 1 87 ? 4.713 -7.377 -4.741 1.00 91.81 87 ILE A CA 1
ATOM 682 C C . ILE A 1 87 ? 6.122 -7.975 -4.811 1.00 91.81 87 ILE A C 1
ATOM 684 O O . ILE A 1 87 ? 7.090 -7.250 -4.621 1.00 91.81 87 ILE A O 1
ATOM 688 N N . SER A 1 88 ? 6.268 -9.254 -5.160 1.00 90.06 88 SER A N 1
ATOM 689 C CA . SER A 1 88 ? 7.575 -9.871 -5.423 1.00 90.06 88 SER A CA 1
ATOM 690 C C . SER A 1 88 ? 8.331 -9.195 -6.577 1.00 90.06 88 SER A C 1
ATOM 692 O O . SER A 1 88 ? 9.556 -9.133 -6.551 1.00 90.06 88 SER A O 1
ATOM 694 N N . LEU A 1 89 ? 7.613 -8.631 -7.556 1.00 88.50 89 LEU A N 1
ATOM 695 C CA . LEU A 1 89 ? 8.187 -7.922 -8.701 1.00 88.50 89 LEU A CA 1
ATOM 696 C C . LEU A 1 89 ? 8.464 -6.452 -8.367 1.00 88.50 89 LEU A C 1
ATOM 698 O O . LEU A 1 89 ? 9.606 -5.995 -8.408 1.00 88.50 89 LEU A O 1
ATOM 702 N N . TRP A 1 90 ? 7.419 -5.695 -8.020 1.00 90.06 90 TRP A N 1
ATOM 703 C CA . TRP A 1 90 ? 7.535 -4.243 -7.832 1.00 90.06 90 TRP A CA 1
ATOM 704 C C . TRP A 1 90 ? 7.986 -3.843 -6.421 1.00 90.06 90 TRP A C 1
ATOM 706 O O . TRP A 1 90 ? 8.368 -2.693 -6.202 1.00 90.06 90 TRP A O 1
ATOM 716 N N . GLY A 1 91 ? 8.000 -4.766 -5.457 1.00 86.88 91 GLY A N 1
ATOM 717 C CA . GLY A 1 91 ? 8.505 -4.530 -4.101 1.00 86.88 91 GLY A CA 1
ATOM 718 C C . GLY A 1 91 ? 10.008 -4.244 -4.051 1.00 86.88 91 GLY A C 1
ATOM 719 O O . GLY A 1 91 ? 10.468 -3.604 -3.111 1.00 86.88 91 GLY A O 1
ATOM 720 N N . SER A 1 92 ? 10.752 -4.593 -5.107 1.00 85.50 92 SER A N 1
ATOM 721 C CA . SER A 1 92 ? 12.166 -4.228 -5.295 1.00 85.50 92 SER A CA 1
ATOM 722 C C . SER A 1 92 ? 12.373 -2.791 -5.822 1.00 85.50 92 SER A C 1
ATOM 724 O O . SER A 1 92 ? 13.478 -2.383 -6.184 1.00 85.50 92 SER A O 1
ATOM 726 N N . CYS A 1 93 ? 11.309 -1.986 -5.908 1.00 87.69 93 CYS A N 1
ATOM 727 C CA . CYS A 1 93 ? 11.400 -0.595 -6.346 1.00 87.69 93 CYS A CA 1
ATOM 728 C C . CYS A 1 93 ? 12.224 0.295 -5.394 1.00 87.69 93 CYS A C 1
ATOM 730 O O . CYS A 1 93 ? 12.599 -0.078 -4.282 1.00 87.69 93 CYS A O 1
ATOM 732 N N . ALA A 1 94 ? 12.480 1.536 -5.826 1.00 88.25 94 ALA A N 1
ATOM 733 C CA . ALA A 1 94 ? 13.154 2.529 -4.997 1.00 88.25 94 ALA A CA 1
ATOM 734 C C . ALA A 1 94 ? 12.455 2.707 -3.635 1.00 88.25 94 ALA A C 1
ATOM 736 O O . ALA A 1 94 ? 11.233 2.851 -3.566 1.00 88.25 94 ALA A O 1
ATOM 737 N N . ILE A 1 95 ? 13.249 2.794 -2.561 1.00 89.00 95 ILE A N 1
ATOM 738 C CA . ILE A 1 95 ? 12.767 2.917 -1.172 1.00 89.00 95 ILE A CA 1
ATOM 739 C C . ILE A 1 95 ? 11.759 4.066 -1.023 1.00 89.00 95 ILE A C 1
ATOM 741 O O . ILE A 1 95 ? 10.736 3.916 -0.361 1.00 89.00 95 ILE A O 1
ATOM 745 N N . SER A 1 96 ? 11.995 5.194 -1.699 1.00 90.44 96 SER A N 1
ATOM 746 C CA . SER A 1 96 ? 11.088 6.347 -1.697 1.00 90.44 96 SER A CA 1
ATOM 747 C C . SER A 1 96 ? 9.687 6.014 -2.223 1.00 90.44 96 SER A C 1
ATOM 749 O O . SER A 1 96 ? 8.691 6.510 -1.694 1.00 90.44 96 SER A O 1
ATOM 751 N N . ASN A 1 97 ? 9.583 5.156 -3.237 1.00 90.75 97 ASN A N 1
ATOM 752 C CA . ASN A 1 97 ? 8.308 4.726 -3.796 1.00 90.75 97 ASN A CA 1
ATOM 753 C C . ASN A 1 97 ? 7.606 3.716 -2.883 1.00 90.75 97 ASN A C 1
ATOM 755 O O . ASN A 1 97 ? 6.410 3.861 -2.622 1.00 90.75 97 ASN A O 1
ATOM 759 N N . LEU A 1 98 ? 8.351 2.762 -2.321 1.00 91.19 98 LEU A N 1
ATOM 760 C CA . LEU A 1 98 ? 7.817 1.815 -1.340 1.00 91.19 98 LEU A CA 1
ATOM 761 C C . LEU A 1 98 ? 7.282 2.551 -0.101 1.00 91.19 98 LEU A C 1
ATOM 763 O O . LEU A 1 98 ? 6.177 2.278 0.371 1.00 91.19 98 LEU A O 1
ATOM 767 N N . GLU A 1 99 ? 8.003 3.567 0.378 1.00 93.62 99 GLU A N 1
ATOM 768 C CA . GLU A 1 99 ? 7.546 4.430 1.464 1.00 93.62 99 GLU A CA 1
ATOM 769 C C . GLU A 1 99 ? 6.232 5.148 1.147 1.00 93.62 99 GLU A C 1
ATOM 771 O O . GLU A 1 99 ? 5.390 5.289 2.039 1.00 93.62 99 GLU A O 1
ATOM 776 N N . ARG A 1 100 ? 6.028 5.618 -0.091 1.00 94.62 100 ARG A N 1
ATOM 777 C CA . ARG A 1 100 ? 4.769 6.271 -0.496 1.00 94.62 100 ARG A CA 1
ATOM 778 C C . ARG A 1 100 ? 3.591 5.313 -0.343 1.00 94.62 100 ARG A C 1
ATOM 780 O O . ARG A 1 100 ? 2.601 5.677 0.297 1.00 94.62 100 ARG A O 1
ATOM 787 N N . VAL A 1 101 ? 3.724 4.087 -0.847 1.00 95.19 101 VAL A N 1
ATOM 788 C CA . VAL A 1 101 ? 2.697 3.041 -0.718 1.00 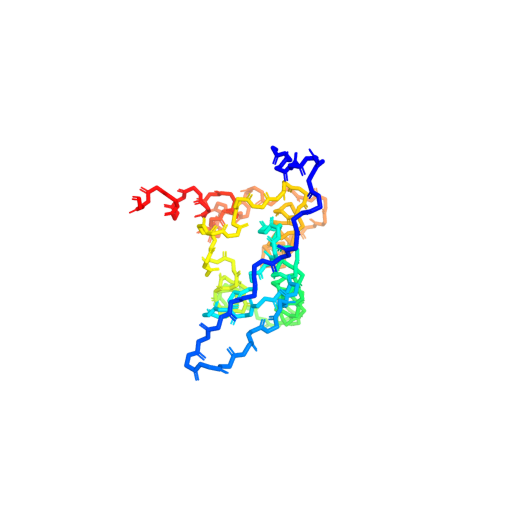95.19 101 VAL A CA 1
ATOM 789 C C . VAL A 1 101 ? 2.479 2.687 0.756 1.00 95.19 101 VAL A C 1
ATOM 791 O O . VAL A 1 101 ? 1.345 2.670 1.239 1.00 95.19 101 VAL A O 1
ATOM 794 N N . PHE A 1 102 ? 3.555 2.517 1.527 1.00 95.25 102 PHE A N 1
ATOM 795 C CA . PHE A 1 102 ? 3.460 2.196 2.950 1.00 95.25 102 PHE A CA 1
ATOM 796 C C . PHE A 1 102 ? 2.800 3.316 3.774 1.00 95.25 102 PHE A C 1
ATOM 798 O O . PHE A 1 102 ? 2.048 3.058 4.717 1.00 95.25 102 PHE A O 1
ATOM 805 N N . ARG A 1 103 ? 3.015 4.588 3.417 1.00 95.31 103 ARG A N 1
ATOM 806 C CA . ARG A 1 103 ? 2.306 5.725 4.031 1.00 95.31 103 ARG A CA 1
ATOM 807 C C . ARG A 1 103 ? 0.800 5.652 3.774 1.00 95.31 103 ARG A C 1
ATOM 809 O O . ARG A 1 103 ? 0.037 5.968 4.687 1.00 95.31 103 ARG A O 1
ATOM 816 N N . LEU A 1 104 ? 0.367 5.224 2.587 1.00 96.19 104 LEU A N 1
ATOM 817 C CA . LEU A 1 104 ? -1.051 5.000 2.286 1.00 96.19 104 LEU A CA 1
ATOM 818 C C . LEU A 1 104 ? -1.615 3.823 3.091 1.00 96.19 104 LEU A C 1
ATOM 820 O O . LEU A 1 104 ? -2.663 3.982 3.715 1.00 96.19 104 LEU A O 1
ATOM 824 N N . GLN A 1 105 ? -0.888 2.706 3.195 1.00 95.94 105 GLN A N 1
ATOM 825 C CA . GLN A 1 105 ? -1.286 1.591 4.064 1.00 95.94 105 GLN A CA 1
ATOM 826 C C . GLN A 1 105 ? -1.486 2.062 5.515 1.00 95.94 105 GLN A C 1
ATOM 828 O O . GLN A 1 105 ? -2.529 1.811 6.115 1.00 95.94 105 GLN A O 1
ATOM 833 N N . LYS A 1 106 ? -0.541 2.839 6.064 1.00 94.94 106 LYS A N 1
ATOM 834 C CA . LYS A 1 106 ? -0.668 3.427 7.410 1.00 94.94 106 LYS A CA 1
ATOM 835 C C . LYS A 1 106 ? -1.874 4.357 7.545 1.00 94.94 106 LYS A C 1
ATOM 837 O O . LYS A 1 106 ? -2.474 4.407 8.613 1.00 94.94 106 LYS A O 1
ATOM 842 N N . LYS A 1 107 ? -2.235 5.117 6.504 1.00 94.81 107 LYS A N 1
ATOM 843 C CA . LYS A 1 107 ? -3.455 5.946 6.524 1.00 94.81 107 LYS A CA 1
ATOM 844 C C . LYS A 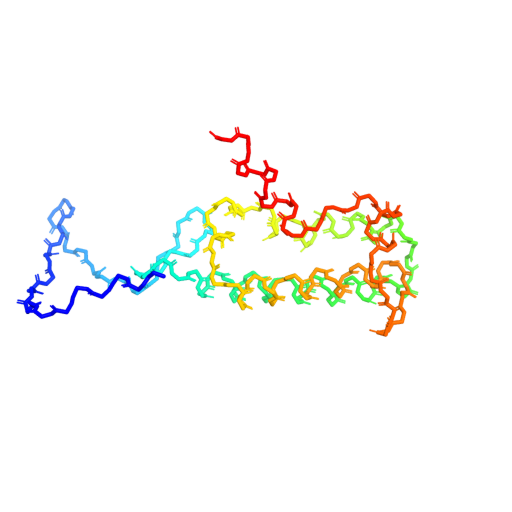1 107 ? -4.711 5.082 6.628 1.00 94.81 107 LYS A C 1
ATOM 846 O O . LYS A 1 107 ? -5.588 5.426 7.410 1.00 94.81 107 LYS A O 1
ATOM 851 N N . ALA A 1 108 ? -4.774 3.973 5.893 1.00 95.25 108 ALA A N 1
ATOM 852 C CA . ALA A 1 108 ? -5.889 3.033 5.980 1.00 95.25 108 ALA A CA 1
ATOM 853 C C . ALA A 1 108 ? -6.008 2.434 7.389 1.00 95.25 108 ALA A C 1
ATOM 855 O O . ALA A 1 108 ? -7.064 2.522 8.004 1.00 95.25 108 ALA A O 1
ATOM 856 N N . VAL A 1 109 ? -4.900 1.934 7.943 1.00 95.06 109 VAL A N 1
ATOM 857 C CA . VAL A 1 109 ? -4.864 1.356 9.297 1.00 95.06 109 VAL A CA 1
ATOM 858 C C . VAL A 1 109 ? -5.305 2.359 10.364 1.00 95.06 109 VAL A C 1
ATOM 860 O O . VAL A 1 109 ? -6.082 2.006 11.244 1.00 95.06 109 VAL A O 1
ATOM 863 N N . ARG A 1 110 ? -4.886 3.630 10.266 1.00 94.44 110 ARG A N 1
ATOM 864 C CA . ARG A 1 110 ? -5.351 4.678 11.195 1.00 94.44 110 ARG A CA 1
ATOM 865 C C . ARG A 1 110 ? -6.858 4.895 11.148 1.00 94.44 110 ARG A C 1
ATOM 867 O O . ARG A 1 110 ? -7.444 5.163 12.187 1.00 94.44 110 ARG A O 1
ATOM 874 N N . ILE A 1 111 ? -7.471 4.798 9.969 1.00 94.00 111 ILE A N 1
ATOM 875 C CA . ILE A 1 111 ? -8.924 4.948 9.820 1.00 94.00 111 ILE A CA 1
ATOM 876 C C . ILE A 1 111 ? -9.649 3.788 10.509 1.00 94.00 111 ILE A C 1
ATOM 878 O O . ILE A 1 111 ? -10.608 4.030 11.235 1.00 94.00 111 ILE A O 1
ATOM 882 N N . ILE A 1 112 ? -9.169 2.555 10.320 1.00 93.81 112 ILE A N 1
ATOM 883 C CA . ILE A 1 112 ? -9.762 1.349 10.922 1.00 93.81 112 ILE A CA 1
ATOM 884 C C . ILE A 1 112 ? -9.651 1.409 12.449 1.00 93.81 112 ILE A C 1
ATOM 886 O O . ILE A 1 112 ? -10.651 1.284 13.147 1.00 93.81 112 ILE A O 1
ATOM 890 N N . ALA A 1 113 ? -8.449 1.684 12.961 1.00 92.31 113 ALA A N 1
ATOM 891 C CA . ALA A 1 113 ? -8.171 1.747 14.395 1.00 92.31 113 ALA A CA 1
ATOM 892 C C . ALA A 1 113 ? -8.585 3.077 15.061 1.00 92.31 113 ALA A C 1
ATOM 894 O O . ALA A 1 113 ? -8.328 3.265 16.244 1.00 92.31 113 ALA A O 1
ATOM 895 N N . LYS A 1 114 ? -9.195 4.013 14.315 1.00 90.50 114 LYS A N 1
ATOM 896 C CA . LYS A 1 114 ? -9.594 5.357 14.785 1.00 90.50 114 LYS A CA 1
ATOM 897 C C . LYS A 1 114 ? -8.476 6.116 15.526 1.00 90.50 114 LYS A C 1
ATOM 899 O O . LYS A 1 114 ? -8.733 6.823 16.495 1.00 90.50 114 LYS A O 1
ATOM 904 N N . LEU A 1 115 ? -7.241 5.984 15.043 1.00 90.94 115 LEU A N 1
ATOM 905 C CA . LEU A 1 115 ? -6.061 6.602 15.651 1.00 90.94 115 LEU A CA 1
ATOM 906 C C . LEU A 1 115 ? -5.887 8.065 15.240 1.00 90.94 115 LEU A C 1
ATOM 908 O O . LEU A 1 115 ? -6.175 8.459 14.104 1.00 90.94 115 LEU A O 1
ATOM 912 N N . ASN A 1 116 ? -5.283 8.847 16.130 1.00 89.12 116 ASN A N 1
ATOM 913 C CA . ASN A 1 116 ? -4.874 10.213 15.833 1.00 89.12 116 ASN A CA 1
ATOM 914 C C . ASN A 1 116 ? -3.688 10.256 14.854 1.00 89.12 116 ASN A C 1
ATOM 916 O O . ASN A 1 116 ? -2.865 9.343 14.755 1.00 89.12 116 ASN A O 1
ATOM 920 N N . ASN A 1 117 ? -3.532 11.381 14.148 1.00 81.75 117 ASN A N 1
ATOM 921 C CA . ASN A 1 117 ? -2.472 11.547 13.141 1.00 81.75 117 ASN A CA 1
ATOM 922 C C . ASN A 1 117 ? -1.046 11.394 13.708 1.00 81.75 117 ASN A C 1
ATOM 924 O O . ASN A 1 117 ? -0.143 10.987 12.977 1.00 81.75 117 ASN A O 1
ATOM 928 N N . ARG A 1 118 ? -0.845 11.726 14.991 1.00 84.88 118 ARG A N 1
ATOM 929 C CA . ARG A 1 118 ? 0.453 11.646 15.685 1.00 84.88 118 ARG A CA 1
ATOM 930 C C . ARG A 1 118 ? 0.708 10.290 16.346 1.00 84.88 118 ARG A C 1
ATOM 932 O O . ARG A 1 118 ? 1.842 10.013 16.719 1.00 84.88 118 ARG A O 1
ATOM 939 N N . GLU A 1 119 ? -0.314 9.450 16.474 1.00 87.50 119 GLU A N 1
ATOM 940 C CA . GLU A 1 119 ? -0.178 8.144 17.112 1.00 87.50 119 GLU A CA 1
ATOM 941 C C . GLU A 1 119 ? 0.551 7.149 16.202 1.00 87.50 119 GLU A C 1
ATOM 943 O O . GLU A 1 119 ? 0.479 7.183 14.960 1.00 87.50 119 GLU A O 1
ATOM 948 N N . SER A 1 120 ? 1.294 6.257 16.855 1.00 89.62 120 SER A N 1
ATOM 949 C CA . SER A 1 120 ? 2.012 5.179 16.190 1.00 89.62 120 SER A CA 1
ATOM 950 C C . SER A 1 120 ? 1.033 4.114 15.708 1.00 89.62 120 SER A C 1
ATOM 952 O O . SER A 1 120 ? 0.227 3.609 16.478 1.00 89.62 120 SER A O 1
ATOM 954 N N . CYS A 1 121 ? 1.151 3.701 14.445 1.00 90.06 121 CYS A N 1
ATOM 955 C CA . CYS A 1 121 ? 0.360 2.585 13.917 1.00 90.06 121 CYS A CA 1
ATOM 956 C C . CYS A 1 121 ? 0.858 1.215 14.395 1.00 90.06 121 CYS A C 1
ATOM 958 O O . CYS A 1 121 ? 0.234 0.214 14.063 1.00 90.06 121 CYS A O 1
ATOM 960 N N . ARG A 1 122 ? 2.000 1.134 15.095 1.00 89.69 122 ARG A N 1
ATOM 961 C CA . ARG A 1 122 ? 2.651 -0.148 15.412 1.00 89.69 122 ARG A CA 1
ATOM 962 C C . ARG A 1 122 ? 1.755 -1.063 16.252 1.00 89.69 122 ARG A C 1
ATOM 964 O O . ARG A 1 122 ? 1.691 -2.250 15.954 1.00 89.69 122 ARG A O 1
ATOM 971 N N . SER A 1 123 ? 1.080 -0.518 17.264 1.00 90.94 123 SER A N 1
ATOM 972 C CA . SER A 1 123 ? 0.107 -1.263 18.075 1.00 90.94 123 SER A CA 1
ATOM 973 C C . SER A 1 123 ? -1.076 -1.716 17.224 1.00 90.94 123 SER A C 1
ATOM 975 O O . SER A 1 123 ? -1.373 -2.904 17.196 1.00 90.94 123 SER A O 1
ATOM 977 N N . ALA A 1 124 ? -1.642 -0.812 16.419 1.00 92.25 124 ALA A N 1
ATOM 978 C CA . ALA A 1 124 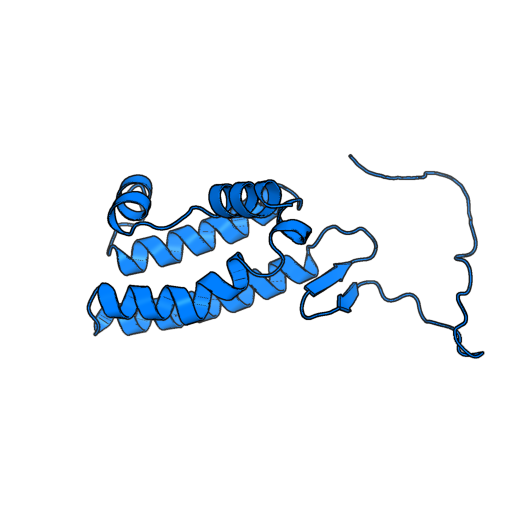? -2.771 -1.127 15.547 1.00 92.25 124 ALA A CA 1
ATOM 979 C C . ALA A 1 124 ? -2.467 -2.237 14.531 1.00 92.25 124 ALA A C 1
ATOM 981 O O . ALA A 1 124 ? -3.307 -3.100 14.330 1.00 92.25 124 ALA A O 1
ATOM 982 N N . PHE A 1 125 ? -1.278 -2.281 13.916 1.00 93.06 125 PHE A N 1
ATOM 983 C CA . PHE A 1 125 ? -0.920 -3.402 13.030 1.00 93.06 125 PHE A CA 1
ATOM 984 C C . PHE A 1 125 ? -0.952 -4.750 13.762 1.00 93.06 125 PHE A C 1
ATOM 986 O O . PHE A 1 125 ? -1.382 -5.742 13.182 1.00 93.06 125 PHE A O 1
ATOM 993 N N . ARG A 1 126 ? -0.531 -4.784 15.032 1.00 92.44 126 ARG A N 1
ATOM 994 C CA . ARG A 1 126 ? -0.537 -6.002 15.848 1.00 92.44 126 ARG A CA 1
ATOM 995 C C . ARG A 1 126 ? -1.948 -6.384 16.291 1.00 92.44 126 ARG A C 1
ATOM 997 O O . ARG A 1 126 ? -2.317 -7.540 16.160 1.00 92.44 126 ARG A O 1
ATOM 1004 N N . GLU A 1 127 ? -2.724 -5.426 16.786 1.00 91.56 127 GLU A N 1
ATOM 1005 C CA . GLU A 1 127 ? -4.107 -5.644 17.241 1.00 91.56 127 GLU A CA 1
ATOM 1006 C C . GLU A 1 127 ? -5.019 -6.097 16.097 1.00 91.56 127 GLU A C 1
ATOM 1008 O O . GLU A 1 127 ? -5.847 -6.986 16.267 1.00 91.56 127 GLU A O 1
ATOM 1013 N N . LEU A 1 128 ? -4.820 -5.524 14.910 1.00 89.25 128 LEU A N 1
ATOM 1014 C CA . LEU A 1 128 ? -5.573 -5.853 13.705 1.00 89.25 128 LEU A CA 1
ATOM 1015 C C . LEU A 1 128 ? -5.022 -7.078 12.953 1.00 89.25 128 LEU A C 1
ATOM 1017 O O . LEU A 1 128 ? -5.591 -7.451 11.931 1.00 89.25 128 LEU A O 1
ATOM 1021 N N . ASN A 1 129 ? -3.924 -7.686 13.422 1.00 91.88 129 ASN A N 1
ATOM 1022 C CA . ASN A 1 129 ? -3.217 -8.790 12.756 1.00 91.88 129 ASN A CA 1
ATOM 1023 C C . ASN A 1 129 ? -2.875 -8.507 11.278 1.00 91.88 129 ASN A C 1
ATOM 1025 O O . ASN A 1 129 ? -2.958 -9.380 10.415 1.00 91.88 129 ASN A O 1
ATOM 1029 N N . LEU A 1 130 ? -2.475 -7.270 10.978 1.00 93.50 130 LEU A N 1
ATOM 1030 C CA . LEU A 1 130 ? -2.127 -6.835 9.629 1.00 93.50 130 LEU A CA 1
ATOM 1031 C C . LEU A 1 130 ? -0.620 -6.917 9.388 1.00 93.50 130 LEU A C 1
ATOM 1033 O O . LEU A 1 130 ? 0.190 -6.434 10.182 1.00 93.50 130 LEU A O 1
ATOM 1037 N N . LEU A 1 131 ? -0.238 -7.447 8.227 1.00 92.38 131 LEU A N 1
ATOM 1038 C CA . LEU A 1 131 ? 1.146 -7.408 7.770 1.00 92.38 131 LEU A CA 1
ATOM 1039 C C . LEU A 1 131 ? 1.498 -6.017 7.242 1.00 92.38 131 LEU A C 1
ATOM 1041 O O . LEU A 1 131 ? 0.758 -5.402 6.468 1.00 92.38 131 LEU A O 1
ATOM 1045 N N . THR A 1 132 ? 2.665 -5.516 7.642 1.00 94.06 132 THR A N 1
ATOM 1046 C CA . THR A 1 132 ? 3.216 -4.298 7.041 1.00 94.06 132 THR A CA 1
ATOM 1047 C C . THR A 1 132 ? 3.658 -4.574 5.608 1.00 94.06 132 THR A C 1
ATOM 1049 O O . THR A 1 132 ? 4.022 -5.702 5.287 1.00 94.06 132 THR A O 1
ATOM 1052 N N . LEU A 1 133 ? 3.662 -3.551 4.749 1.00 93.38 133 LEU A N 1
ATOM 1053 C CA . LEU A 1 133 ? 4.113 -3.701 3.363 1.00 93.38 133 LEU A CA 1
ATOM 1054 C C . LEU A 1 133 ? 5.504 -4.364 3.239 1.00 93.38 133 LEU A C 1
ATOM 1056 O O . LEU A 1 133 ? 5.625 -5.298 2.451 1.00 93.38 133 LEU A O 1
ATOM 1060 N N . PRO A 1 134 ? 6.530 -3.985 4.033 1.00 92.31 134 PRO A N 1
ATOM 1061 C CA . PRO A 1 134 ? 7.813 -4.690 4.012 1.00 92.31 134 PRO A CA 1
ATOM 1062 C C . PRO A 1 134 ? 7.713 -6.152 4.463 1.00 92.31 134 PRO A C 1
ATOM 1064 O O . PRO A 1 134 ? 8.352 -7.014 3.872 1.00 92.31 134 PRO A O 1
ATOM 1067 N N . SER A 1 135 ? 6.904 -6.450 5.486 1.00 92.56 135 SER A N 1
ATOM 1068 C CA . SER A 1 135 ? 6.686 -7.832 5.938 1.00 92.56 135 SER A CA 1
ATOM 1069 C C . SER A 1 135 ? 6.015 -8.683 4.864 1.00 92.56 135 SER A C 1
ATOM 1071 O O . SER A 1 135 ? 6.387 -9.836 4.693 1.00 92.56 135 SER A O 1
ATOM 1073 N N . LEU A 1 136 ? 5.051 -8.112 4.137 1.00 93.50 136 LEU A N 1
ATOM 1074 C CA . LEU A 1 136 ? 4.368 -8.772 3.027 1.00 93.50 136 LEU A CA 1
ATOM 1075 C C . LEU A 1 136 ? 5.338 -9.065 1.879 1.00 93.50 136 LEU A C 1
ATOM 1077 O O . LEU A 1 136 ? 5.334 -10.168 1.351 1.00 93.50 136 LEU A O 1
ATOM 1081 N N . TYR A 1 137 ? 6.207 -8.107 1.545 1.00 93.25 137 TYR A N 1
ATOM 1082 C CA . TYR A 1 137 ? 7.249 -8.305 0.540 1.00 93.25 137 TYR A CA 1
ATOM 1083 C C . TYR A 1 137 ? 8.197 -9.442 0.927 1.00 93.25 137 TYR A C 1
ATOM 1085 O O . TYR A 1 137 ? 8.380 -10.362 0.140 1.00 93.25 137 TYR A O 1
ATOM 1093 N N . ILE A 1 138 ? 8.738 -9.421 2.153 1.00 93.00 138 ILE A N 1
ATOM 1094 C CA . ILE A 1 138 ? 9.635 -10.477 2.645 1.00 93.00 138 ILE A CA 1
ATOM 1095 C C . ILE A 1 138 ? 8.939 -11.835 2.589 1.00 93.00 138 ILE A C 1
ATOM 1097 O O . ILE A 1 138 ? 9.525 -12.787 2.084 1.00 93.00 138 ILE A O 1
ATOM 1101 N N . LEU A 1 139 ? 7.697 -11.914 3.071 1.00 92.81 139 LEU A N 1
ATOM 1102 C CA . LEU A 1 139 ? 6.917 -13.145 3.084 1.00 92.81 139 LEU A CA 1
ATOM 1103 C C . LEU A 1 139 ? 6.775 -13.727 1.674 1.00 92.81 139 LEU A C 1
ATOM 1105 O O . LEU A 1 139 ? 7.169 -14.865 1.455 1.00 92.81 139 LEU A O 1
ATOM 1109 N N . GLU A 1 140 ? 6.289 -12.929 0.723 1.00 90.25 140 GLU A N 1
ATOM 1110 C CA . GLU A 1 140 ? 6.112 -13.352 -0.669 1.00 90.25 140 GLU A CA 1
ATOM 1111 C C . GLU A 1 140 ? 7.443 -13.760 -1.296 1.00 90.25 140 GLU A C 1
ATOM 1113 O O . GLU A 1 140 ? 7.536 -14.837 -1.864 1.00 90.25 140 GLU A O 1
ATOM 1118 N N . THR A 1 141 ? 8.509 -12.972 -1.126 1.00 89.00 141 THR A N 1
ATOM 1119 C CA . THR A 1 141 ? 9.834 -13.339 -1.657 1.00 89.00 141 THR A CA 1
ATOM 1120 C C . THR A 1 141 ? 10.449 -14.572 -1.002 1.00 89.00 141 THR A C 1
ATOM 1122 O O . THR A 1 141 ? 11.301 -15.189 -1.617 1.00 89.00 141 THR A O 1
ATOM 1125 N N . SER A 1 142 ? 10.054 -14.930 0.225 1.00 88.69 142 SER A N 1
ATOM 1126 C CA . SER A 1 142 ? 10.610 -16.099 0.924 1.00 88.69 142 SER A CA 1
ATOM 1127 C C . SER A 1 142 ? 9.946 -17.412 0.510 1.00 88.69 142 SER A C 1
ATOM 1129 O O . SER A 1 142 ? 10.471 -18.478 0.816 1.00 88.69 142 SER A O 1
ATOM 1131 N N . PHE A 1 143 ? 8.771 -17.347 -0.121 1.00 82.94 143 PHE A N 1
ATOM 1132 C CA . PHE A 1 143 ? 8.048 -18.528 -0.592 1.00 82.94 143 PHE A CA 1
ATOM 1133 C C . PHE A 1 143 ? 8.494 -19.007 -1.981 1.00 82.94 143 PHE A C 1
ATOM 1135 O O . PHE A 1 143 ? 8.103 -20.107 -2.376 1.00 82.94 143 PHE A O 1
ATOM 1142 N N . TYR A 1 144 ? 9.292 -18.212 -2.699 1.00 66.19 144 TYR A N 1
ATOM 1143 C CA . TYR A 1 144 ? 9.867 -18.541 -4.008 1.00 66.19 144 TYR A CA 1
ATOM 1144 C C . TYR A 1 144 ? 11.378 -18.737 -3.896 1.00 66.19 144 TYR A C 1
ATOM 1146 O O . TYR A 1 144 ? 11.894 -19.616 -4.621 1.00 66.19 144 TYR A O 1
#

Foldseek 3Di:
DDPDPPDDPDPDPQDDDPNDTDDDDQWDQDPNQIQGPRLQSPVRLVVLLVQLVVLLVVLLVCLVPDALVVSLVSCVVRRVCSLLPCCLRNVPHDPVSLVSSQVSVLSSLCSSVVHDPPDDCPVSCVVSVHDGSVRSNCVVNVVD

Organism: NCBI:txid1464854

Solvent-accessible surface area (backbone atoms only — not comparable to full-atom values): 8715 Å² total; per-residue (Å²): 136,83,91,70,87,82,84,70,95,64,77,76,80,84,49,65,60,98,86,41,77,61,80,89,61,68,58,45,78,54,96,89,42,43,48,31,79,80,67,56,33,58,71,33,50,52,54,40,45,53,48,39,52,52,33,40,53,53,49,57,58,45,56,77,79,52,57,57,68,58,44,49,53,48,39,59,69,50,37,43,56,68,59,59,59,62,22,70,67,58,61,75,36,57,66,73,60,53,48,54,50,44,51,52,52,52,53,43,52,31,52,54,68,69,51,58,94,86,56,75,62,68,62,49,33,60,77,68,72,50,77,50,66,69,57,48,33,52,53,54,54,70,76,108

pLDDT: mean 85.17, std 14.98, range [28.44, 96.69]